Protein AF-A0A6N1YBF0-F1 (afdb_monomer)

pLDDT: mean 85.39, std 15.67, range [32.81, 96.31]

Foldseek 3Di:
DDDPPPQWDWDDDPQKIWIWGADPVVRDIGTPDMDGPVPVVD

Solvent-accessible surface area (backbone atoms only — not comparable to full-atom values): 2740 Å² total; per-residue (Å²): 132,85,75,80,63,81,64,64,47,78,50,75,58,91,72,36,40,36,35,31,33,69,41,76,95,77,72,43,74,50,79,76,47,75,29,43,83,72,60,70,79,105

Sequence (42 aa):
MMQWVENTYRLRVGTLRIIYQIEQNQLIIYLLTIGGRGDVYK

Radius of gyration: 11.28 Å; Cα contacts (8 Å, |Δi|>4): 59; chains: 1; bounding box: 25×14×30 Å

Structure (mmCIF, N/CA/C/O backbone):
data_AF-A0A6N1YBF0-F1
#
_entry.id   AF-A0A6N1YBF0-F1
#
loop_
_atom_site.group_PDB
_atom_site.id
_atom_site.type_symbol
_atom_site.label_atom_id
_atom_site.label_alt_id
_atom_site.label_comp_id
_atom_site.label_asym_id
_atom_site.label_entity_id
_atom_site.label_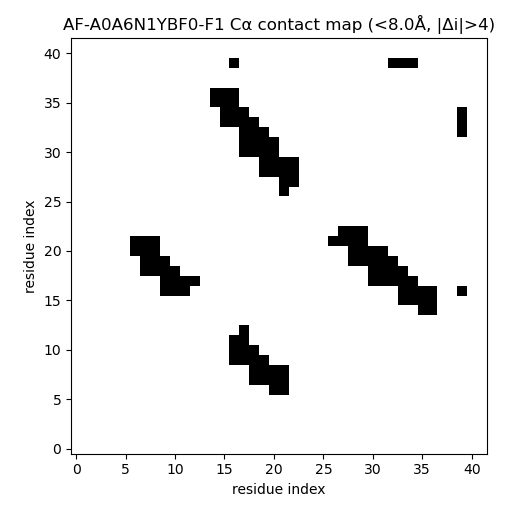seq_id
_atom_site.pdbx_PDB_ins_code
_atom_site.Cartn_x
_atom_site.Cartn_y
_atom_site.Cartn_z
_atom_site.occupancy
_atom_site.B_iso_or_equiv
_atom_site.auth_seq_id
_atom_site.auth_comp_id
_atom_site.auth_asym_id
_atom_site.auth_atom_id
_atom_site.pdbx_PDB_model_num
ATOM 1 N N . MET A 1 1 ? -9.465 -6.849 -17.716 1.00 32.81 1 MET A N 1
ATOM 2 C CA . MET A 1 1 ? -10.451 -6.035 -16.974 1.00 32.81 1 MET A CA 1
ATOM 3 C C . MET A 1 1 ? -9.954 -5.963 -15.539 1.00 32.81 1 MET A C 1
ATOM 5 O O . MET A 1 1 ? -9.979 -6.985 -14.872 1.00 32.81 1 MET A O 1
ATOM 9 N N . MET A 1 2 ? -9.356 -4.848 -15.104 1.00 44.50 2 MET A N 1
ATOM 10 C CA . MET A 1 2 ? -8.904 -4.731 -13.710 1.00 44.50 2 MET A CA 1
ATOM 11 C C . MET A 1 2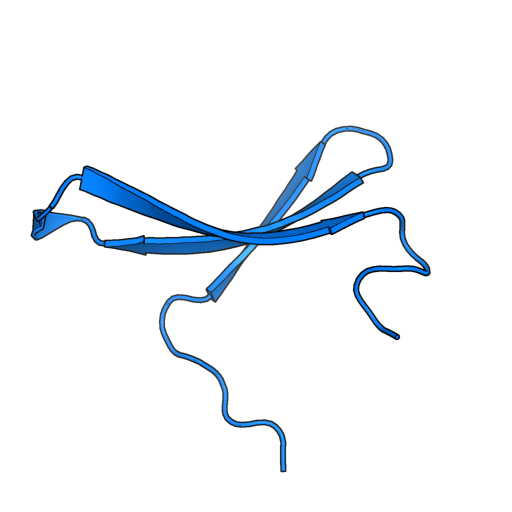 ? -10.141 -4.474 -12.847 1.00 44.50 2 MET A C 1
ATOM 13 O O . MET A 1 2 ? -10.753 -3.414 -12.959 1.00 44.50 2 MET A O 1
ATOM 17 N N . GLN A 1 3 ? -10.551 -5.469 -12.059 1.00 53.09 3 GLN A N 1
ATOM 18 C CA . GLN A 1 3 ? -11.525 -5.261 -10.992 1.00 53.09 3 GLN A CA 1
ATOM 19 C C . GLN A 1 3 ? -10.890 -4.310 -9.983 1.00 53.09 3 GLN A C 1
ATOM 21 O O . GLN A 1 3 ? -9.806 -4.575 -9.465 1.00 53.09 3 GLN A O 1
ATOM 26 N N . TRP A 1 4 ? -11.548 -3.183 -9.733 1.00 52.31 4 TRP A N 1
ATOM 27 C CA . TRP A 1 4 ? -11.220 -2.352 -8.589 1.00 52.31 4 TRP A CA 1
ATOM 28 C C . TRP A 1 4 ? -11.487 -3.194 -7.349 1.00 52.31 4 TRP A C 1
ATOM 30 O O . TRP A 1 4 ? -12.639 -3.468 -7.027 1.00 52.31 4 TRP A O 1
ATOM 40 N N . VAL A 1 5 ? -10.425 -3.664 -6.697 1.00 63.25 5 VAL A N 1
ATOM 41 C CA . VAL A 1 5 ? -10.568 -4.287 -5.388 1.00 63.25 5 VAL A CA 1
ATOM 42 C C . VAL A 1 5 ? -10.966 -3.151 -4.450 1.00 63.25 5 VAL A C 1
ATOM 44 O O . VAL A 1 5 ? -10.162 -2.249 -4.187 1.00 63.25 5 VAL A O 1
ATOM 47 N N . GLU A 1 6 ? -12.234 -3.124 -4.044 1.00 75.88 6 GLU A N 1
ATOM 48 C CA . GLU A 1 6 ? -12.769 -2.119 -3.124 1.00 75.88 6 GLU A CA 1
ATOM 49 C C . GLU A 1 6 ? -11.858 -1.989 -1.884 1.00 75.88 6 GLU A C 1
ATOM 51 O O . GLU A 1 6 ? -11.173 -2.936 -1.484 1.00 75.88 6 GLU A O 1
ATOM 56 N N . ASN A 1 7 ? -11.781 -0.786 -1.306 1.00 84.19 7 ASN A N 1
ATOM 57 C CA . ASN A 1 7 ? -10.888 -0.461 -0.182 1.00 8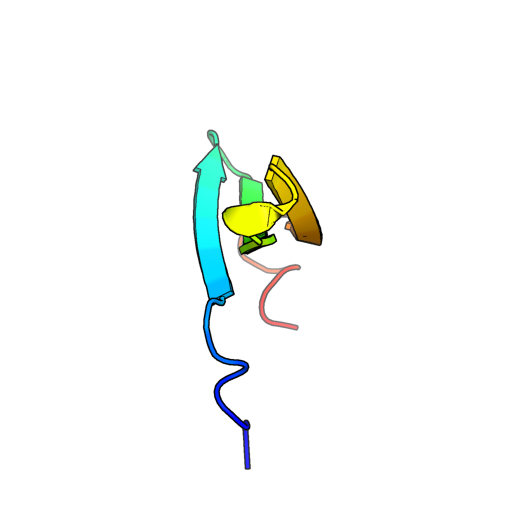4.19 7 ASN A CA 1
ATOM 58 C C . ASN A 1 7 ? -9.378 -0.637 -0.432 1.00 84.19 7 ASN A C 1
ATOM 60 O O . ASN A 1 7 ? -8.618 -0.832 0.515 1.00 84.19 7 ASN A O 1
ATOM 64 N N . THR A 1 8 ? -8.908 -0.516 -1.675 1.00 91.38 8 THR A N 1
ATOM 65 C CA . THR A 1 8 ? -7.464 -0.452 -1.954 1.00 91.38 8 THR A CA 1
ATOM 66 C C . THR A 1 8 ? -6.941 0.982 -1.899 1.00 91.38 8 THR A C 1
ATOM 68 O O . THR A 1 8 ? -7.428 1.874 -2.593 1.00 91.38 8 THR A O 1
ATOM 71 N N . TYR A 1 9 ? -5.886 1.191 -1.120 1.00 93.31 9 TYR A N 1
ATOM 72 C CA . TYR A 1 9 ? -5.220 2.470 -0.909 1.00 93.31 9 TYR A CA 1
ATOM 73 C C . TYR A 1 9 ? -3.755 2.404 -1.337 1.00 93.31 9 TYR A C 1
ATOM 75 O O . TYR A 1 9 ? -3.140 1.337 -1.390 1.00 93.31 9 TYR A O 1
ATOM 83 N N . ARG A 1 10 ? -3.174 3.578 -1.616 1.00 92.88 10 ARG A N 1
ATOM 84 C CA . ARG A 1 10 ? -1.751 3.725 -1.930 1.00 92.88 10 ARG A CA 1
ATOM 85 C C . ARG A 1 10 ? -1.095 4.753 -1.022 1.00 92.88 10 ARG A C 1
ATOM 87 O O . ARG A 1 10 ? -1.444 5.930 -1.076 1.00 92.88 10 ARG A O 1
ATOM 94 N N . LEU A 1 11 ? -0.055 4.334 -0.310 1.00 94.81 11 LEU A N 1
ATOM 95 C CA . LEU A 1 11 ? 0.813 5.212 0.471 1.00 94.81 11 LEU A CA 1
ATOM 96 C C . LEU A 1 11 ? 2.179 5.351 -0.210 1.00 94.81 11 LEU A C 1
ATOM 98 O O . LEU A 1 11 ? 2.733 4.385 -0.738 1.00 94.81 11 LEU A O 1
ATOM 102 N N . ARG A 1 12 ? 2.733 6.568 -0.205 1.00 95.06 12 ARG A N 1
ATOM 103 C CA . ARG A 1 12 ? 4.107 6.834 -0.647 1.00 95.06 12 ARG A CA 1
ATOM 104 C C . ARG A 1 12 ? 4.982 7.101 0.569 1.00 95.06 12 ARG A C 1
ATOM 106 O O . ARG A 1 12 ? 4.741 8.064 1.288 1.00 95.06 12 ARG A O 1
ATOM 113 N N . VAL A 1 13 ? 6.023 6.292 0.736 1.00 94.88 13 VAL A N 1
ATOM 114 C CA . VAL A 1 13 ? 7.025 6.447 1.798 1.00 94.88 13 VAL A CA 1
ATOM 115 C C . VAL A 1 13 ? 8.387 6.579 1.131 1.00 94.88 13 VAL A C 1
ATOM 117 O O . VAL A 1 13 ? 8.953 5.604 0.641 1.00 94.88 13 VAL 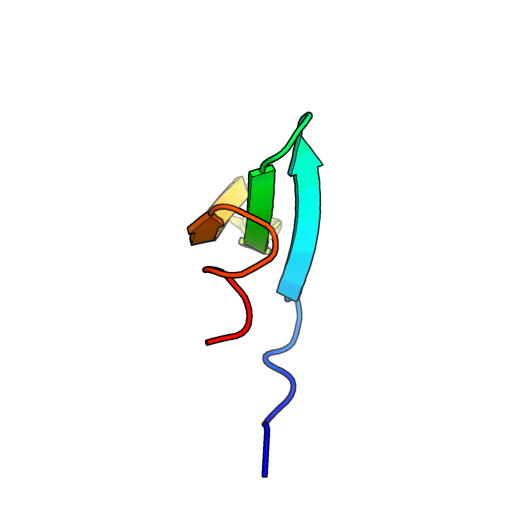A O 1
ATOM 120 N N . GLY A 1 14 ? 8.876 7.815 1.008 1.00 95.50 14 GLY A N 1
ATOM 121 C CA . GLY A 1 14 ? 10.080 8.115 0.231 1.00 95.50 14 GLY A CA 1
ATOM 122 C C . GLY A 1 14 ? 9.970 7.636 -1.226 1.00 95.50 14 GLY A C 1
ATOM 123 O O . GLY A 1 14 ? 9.167 8.152 -2.018 1.00 95.50 14 GLY A O 1
ATOM 124 N N . THR A 1 15 ? 10.799 6.651 -1.583 1.00 94.56 15 THR A N 1
ATOM 125 C CA . THR A 1 15 ? 10.852 6.021 -2.914 1.00 94.56 15 THR A CA 1
ATOM 126 C C . THR A 1 15 ? 9.932 4.802 -3.056 1.00 94.56 15 THR A C 1
ATOM 128 O O . THR A 1 15 ? 9.726 4.334 -4.180 1.00 94.56 15 THR A O 1
ATOM 131 N N . LEU A 1 16 ? 9.325 4.327 -1.967 1.00 94.19 16 LEU A N 1
ATOM 132 C CA . LEU A 1 16 ? 8.436 3.167 -1.953 1.00 94.19 16 LEU A CA 1
ATOM 133 C C . LEU A 1 16 ? 6.985 3.562 -2.255 1.00 94.19 16 LEU A C 1
ATOM 135 O O . LEU A 1 16 ? 6.513 4.643 -1.885 1.00 94.19 16 LEU A O 1
ATOM 139 N N . ARG A 1 17 ? 6.268 2.662 -2.928 1.00 94.50 17 ARG A N 1
ATOM 140 C CA . ARG A 1 17 ? 4.808 2.644 -3.020 1.00 94.50 17 ARG A CA 1
ATOM 141 C C . ARG A 1 17 ? 4.315 1.423 -2.268 1.00 94.50 17 ARG A C 1
ATOM 143 O O . ARG A 1 17 ? 4.796 0.324 -2.519 1.00 94.50 17 ARG A O 1
ATOM 150 N N . ILE A 1 18 ? 3.366 1.642 -1.374 1.00 95.00 18 ILE A N 1
ATOM 151 C CA . ILE A 1 18 ? 2.691 0.597 -0.617 1.00 95.00 18 ILE A CA 1
ATOM 152 C C . ILE A 1 18 ? 1.254 0.566 -1.108 1.00 95.00 18 ILE A C 1
ATOM 154 O O . ILE A 1 18 ? 0.587 1.602 -1.081 1.00 95.00 18 ILE A O 1
ATOM 158 N N . ILE A 1 19 ? 0.796 -0.595 -1.555 1.00 94.56 19 ILE A N 1
ATOM 159 C CA . ILE A 1 19 ? -0.605 -0.853 -1.869 1.00 94.56 19 ILE A CA 1
ATOM 160 C C . ILE A 1 19 ? -1.161 -1.718 -0.751 1.00 94.56 19 ILE A C 1
ATOM 162 O O . ILE A 1 19 ? -0.580 -2.752 -0.417 1.00 94.56 19 ILE A O 1
ATOM 166 N N . TYR A 1 20 ? -2.255 -1.275 -0.151 1.00 95.25 20 TYR A N 1
ATOM 167 C CA . TYR A 1 20 ? -2.813 -1.920 1.027 1.00 95.25 20 TYR A CA 1
ATOM 168 C C . TYR A 1 20 ? -4.327 -1.773 1.082 1.00 95.25 20 TYR A C 1
ATOM 170 O O . TYR A 1 20 ? -4.893 -0.891 0.438 1.00 95.25 20 TYR A O 1
ATOM 178 N N . GLN A 1 21 ? -4.967 -2.614 1.883 1.00 95.44 21 GLN A N 1
ATOM 179 C CA . GLN A 1 21 ? -6.379 -2.504 2.228 1.00 95.44 21 GLN A CA 1
ATOM 180 C C . GLN A 1 21 ? -6.546 -2.286 3.726 1.00 95.44 21 GLN A C 1
ATOM 182 O O . GLN A 1 21 ? -5.691 -2.690 4.515 1.00 95.44 21 GLN A O 1
ATOM 187 N N . ILE A 1 22 ? -7.643 -1.636 4.110 1.00 93.88 22 ILE A N 1
ATOM 188 C CA . ILE A 1 22 ? -7.999 -1.389 5.509 1.00 93.88 22 ILE A CA 1
ATOM 189 C C . ILE A 1 22 ? -9.297 -2.131 5.822 1.00 93.88 22 ILE A C 1
ATOM 191 O O . ILE A 1 22 ? -10.312 -1.908 5.161 1.00 93.88 22 ILE A O 1
ATOM 195 N N . GLU A 1 23 ? -9.278 -2.944 6.875 1.00 94.25 23 GLU A N 1
ATOM 196 C CA . GLU A 1 23 ? -10.470 -3.518 7.493 1.00 94.25 23 GLU A CA 1
ATOM 197 C C . GLU A 1 23 ? -10.687 -2.880 8.871 1.00 94.25 23 GLU A C 1
ATOM 199 O O . GLU A 1 23 ? -10.090 -3.273 9.874 1.00 94.25 23 GLU A O 1
ATOM 204 N N . GLN A 1 24 ? -11.532 -1.846 8.916 1.00 92.44 24 GLN A N 1
ATOM 205 C CA . GLN A 1 24 ? -11.711 -1.012 10.110 1.00 92.44 24 GLN A CA 1
ATOM 206 C C . GLN A 1 24 ? -12.340 -1.768 11.284 1.00 92.44 24 GLN A C 1
ATOM 208 O O . GLN A 1 24 ? -11.925 -1.569 12.421 1.00 92.44 24 GLN A O 1
ATOM 213 N N . ASN A 1 25 ? -13.293 -2.664 11.021 1.00 94.75 25 ASN A N 1
ATOM 214 C CA . ASN A 1 25 ? -13.982 -3.424 12.068 1.00 94.75 25 ASN A CA 1
ATOM 215 C C . ASN A 1 25 ? -13.049 -4.372 12.829 1.00 94.75 25 ASN A C 1
ATOM 217 O O . ASN A 1 25 ? -13.314 -4.683 13.987 1.00 94.75 25 ASN A O 1
ATOM 221 N N . GLN A 1 26 ? -11.971 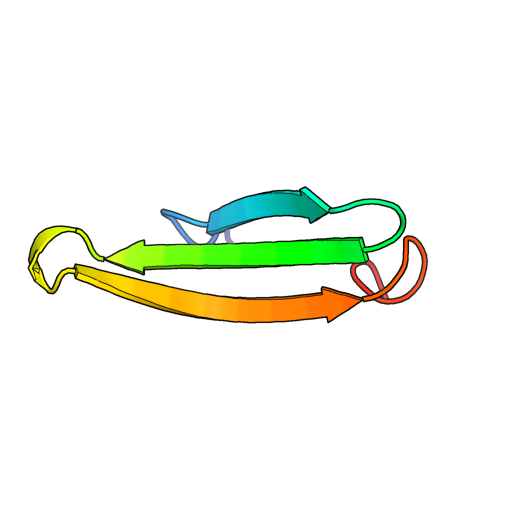-4.818 12.183 1.00 96.31 26 GLN A N 1
ATOM 222 C CA . GLN A 1 26 ? -10.977 -5.713 12.776 1.00 96.31 26 GLN A CA 1
ATOM 223 C C . GLN A 1 26 ? -9.667 -4.995 13.129 1.00 96.31 26 GLN A C 1
ATOM 225 O O . GLN A 1 26 ? -8.796 -5.594 13.752 1.00 96.31 26 GLN A O 1
ATOM 230 N N . LEU A 1 27 ? -9.529 -3.713 12.763 1.00 95.69 27 LEU A N 1
ATOM 231 C CA . LEU A 1 27 ? -8.302 -2.918 12.896 1.00 95.69 27 LEU A CA 1
ATOM 232 C C . LEU A 1 27 ? -7.094 -3.557 12.189 1.00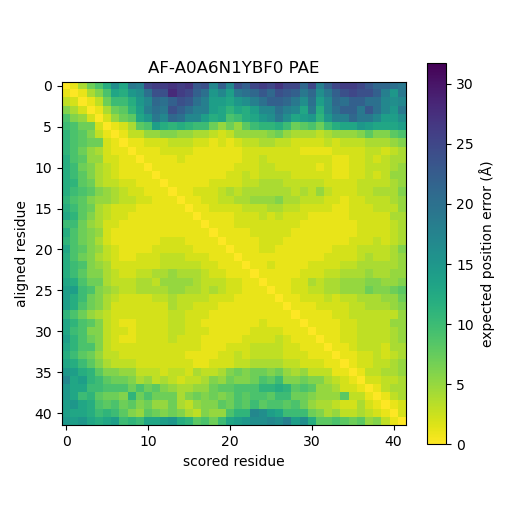 95.69 27 LEU A C 1
ATOM 234 O O . LEU A 1 27 ? -5.971 -3.522 12.693 1.00 95.69 27 LEU A O 1
ATOM 238 N N . ILE A 1 28 ? -7.323 -4.122 11.001 1.00 95.38 28 ILE A N 1
ATOM 239 C CA . ILE A 1 28 ? -6.291 -4.797 10.205 1.00 95.38 28 ILE A CA 1
ATOM 240 C C . ILE A 1 28 ? -5.942 -3.967 8.9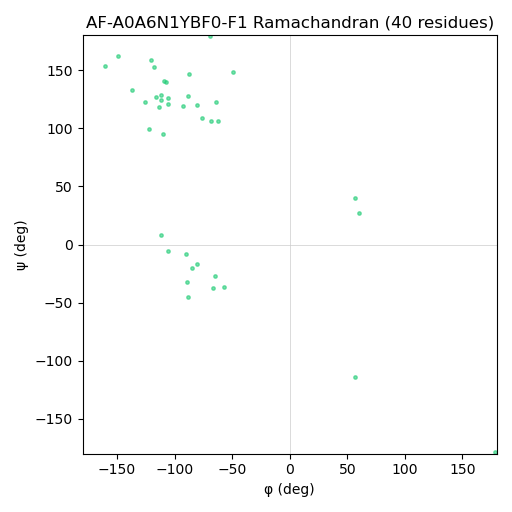69 1.00 95.38 28 ILE A C 1
ATOM 242 O O . ILE A 1 28 ? -6.807 -3.387 8.308 1.00 95.38 28 ILE A O 1
ATOM 246 N N . ILE A 1 29 ? -4.648 -3.942 8.641 1.00 95.25 29 ILE A N 1
ATOM 247 C CA . ILE A 1 29 ? -4.135 -3.457 7.361 1.00 95.25 29 ILE A CA 1
ATOM 248 C C . ILE A 1 29 ? -3.520 -4.637 6.611 1.00 95.25 29 ILE A C 1
ATOM 250 O O . ILE A 1 29 ? -2.538 -5.223 7.067 1.00 95.25 29 ILE A O 1
ATOM 254 N N . TYR A 1 30 ? -4.065 -4.954 5.440 1.00 94.44 30 TYR A N 1
ATOM 255 C CA . TYR A 1 30 ? -3.519 -5.978 4.551 1.00 94.44 30 TYR A CA 1
ATOM 256 C C . TYR A 1 30 ? -2.572 -5.332 3.545 1.00 94.44 30 TYR A C 1
ATOM 258 O O . TYR A 1 30 ? -2.988 -4.482 2.759 1.00 94.44 30 TYR A O 1
ATOM 266 N N . LEU A 1 31 ? -1.299 -5.726 3.550 1.00 93.56 31 LEU A N 1
ATOM 267 C CA . LEU A 1 31 ? -0.338 -5.307 2.529 1.00 93.56 31 LEU A CA 1
ATOM 268 C C . LEU A 1 31 ? -0.515 -6.166 1.275 1.00 93.56 31 LEU A C 1
ATOM 270 O O . LEU A 1 31 ? -0.332 -7.377 1.329 1.00 93.56 31 LEU A O 1
ATOM 274 N N . LEU A 1 32 ? -0.838 -5.534 0.146 1.00 91.81 32 LEU A N 1
ATOM 275 C CA . LEU A 1 32 ? -0.946 -6.211 -1.148 1.00 91.81 32 LEU A CA 1
ATOM 276 C C . LEU A 1 32 ? 0.404 -6.243 -1.869 1.00 91.81 32 LEU A C 1
ATOM 278 O O . LEU A 1 32 ? 0.800 -7.268 -2.412 1.00 91.81 32 LEU A O 1
ATOM 282 N N . THR A 1 33 ? 1.119 -5.114 -1.880 1.00 92.94 33 THR A N 1
ATOM 283 C CA . THR A 1 33 ? 2.470 -5.030 -2.450 1.00 92.94 33 THR A CA 1
ATOM 284 C C . THR A 1 33 ? 3.234 -3.815 -1.925 1.00 92.94 33 THR A C 1
ATOM 286 O O . THR A 1 33 ? 2.643 -2.798 -1.547 1.00 92.94 33 THR A O 1
ATOM 289 N N . ILE A 1 34 ? 4.564 -3.916 -1.914 1.00 94.38 34 ILE A N 1
ATOM 290 C CA . ILE A 1 34 ? 5.491 -2.828 -1.605 1.00 94.38 34 ILE A CA 1
ATOM 291 C C . ILE A 1 34 ? 6.661 -2.854 -2.587 1.00 94.38 34 ILE A C 1
ATOM 293 O O . ILE A 1 34 ? 7.262 -3.897 -2.824 1.00 94.38 34 ILE A O 1
ATOM 297 N N . GLY A 1 35 ? 7.013 -1.700 -3.151 1.00 93.19 35 GLY A N 1
ATOM 298 C CA . GLY A 1 35 ? 8.141 -1.632 -4.078 1.00 93.19 35 GLY A CA 1
ATOM 299 C C . GLY A 1 35 ? 8.401 -0.251 -4.665 1.00 93.19 35 GLY A C 1
ATOM 300 O O . GLY A 1 35 ? 7.727 0.735 -4.341 1.00 93.19 35 GLY A O 1
ATOM 301 N N . GLY A 1 36 ? 9.407 -0.163 -5.536 1.00 90.19 36 GLY A N 1
ATOM 302 C CA . GLY A 1 36 ? 9.743 1.057 -6.264 1.00 90.19 36 GLY A CA 1
ATOM 303 C C . GLY A 1 36 ? 8.688 1.438 -7.309 1.00 90.19 36 GLY A C 1
ATOM 304 O O . GLY A 1 36 ? 7.689 0.751 -7.514 1.00 90.19 36 GLY A O 1
ATOM 305 N N . ARG A 1 37 ? 8.903 2.559 -8.021 1.00 79.94 37 ARG A N 1
ATOM 306 C CA . ARG A 1 37 ? 7.962 3.022 -9.068 1.00 79.94 37 ARG A CA 1
ATOM 307 C C . ARG A 1 37 ? 7.746 1.963 -10.149 1.00 79.94 37 ARG A C 1
ATOM 309 O O . ARG A 1 37 ? 6.651 1.891 -10.679 1.00 79.94 37 ARG A O 1
ATOM 316 N N . GLY A 1 38 ? 8.789 1.216 -10.497 1.00 80.62 38 GLY A N 1
ATOM 317 C CA . GLY A 1 38 ? 8.735 0.200 -11.543 1.00 80.62 38 GLY A CA 1
ATOM 318 C C . GLY A 1 38 ? 8.224 -1.156 -11.070 1.00 80.62 38 GLY A C 1
ATOM 319 O O . GLY A 1 38 ? 7.788 -1.925 -11.911 1.00 80.62 38 GLY A O 1
ATOM 320 N N . ASP A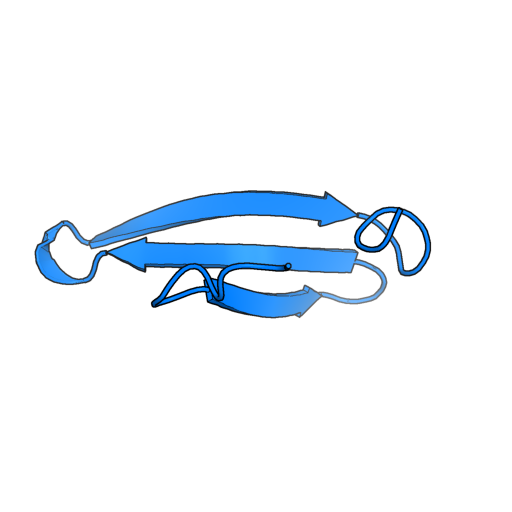 1 39 ? 8.258 -1.441 -9.768 1.00 80.44 39 ASP A N 1
ATOM 321 C CA . ASP A 1 39 ? 7.963 -2.785 -9.252 1.00 80.44 39 ASP A CA 1
ATOM 322 C C . ASP A 1 39 ? 6.477 -2.969 -8.947 1.00 80.44 39 ASP A C 1
ATOM 324 O O . ASP A 1 39 ? 5.938 -4.050 -9.118 1.00 80.44 39 ASP A O 1
ATOM 328 N N . VAL A 1 40 ? 5.793 -1.897 -8.536 1.00 74.75 40 VAL A N 1
ATOM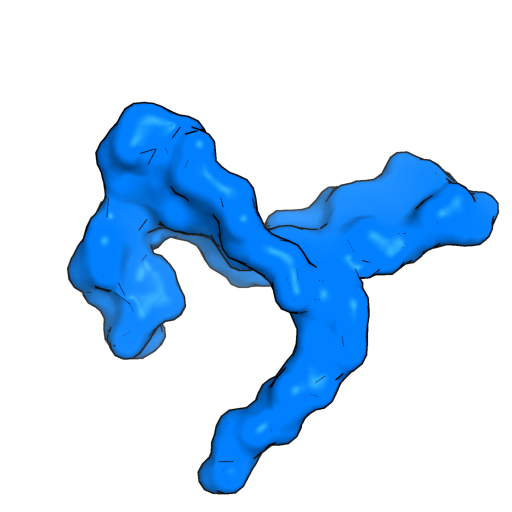 329 C CA . VAL A 1 40 ? 4.376 -1.951 -8.131 1.00 74.75 40 VAL A CA 1
ATOM 330 C C . VAL A 1 40 ? 3.401 -1.945 -9.320 1.00 74.75 40 VAL A C 1
ATOM 332 O O . VAL A 1 40 ? 2.236 -2.281 -9.148 1.00 74.75 40 VAL A O 1
ATOM 335 N N . TYR A 1 41 ? 3.852 -1.562 -10.520 1.00 72.38 41 TYR A N 1
ATOM 336 C CA . TYR A 1 41 ? 3.011 -1.500 -11.730 1.00 72.38 41 TYR A CA 1
ATOM 337 C C . TYR A 1 41 ? 3.381 -2.545 -12.798 1.00 72.38 41 TYR A C 1
ATOM 339 O O . TYR A 1 41 ? 2.888 -2.441 -13.921 1.00 72.38 41 TYR A O 1
ATOM 347 N N . LYS A 1 42 ? 4.276 -3.489 -12.488 1.00 62.31 42 LYS A N 1
ATOM 348 C CA . LYS A 1 42 ? 4.638 -4.591 -13.390 1.00 62.31 42 LYS A CA 1
ATOM 349 C C . LYS A 1 42 ? 3.751 -5.806 -13.178 1.00 62.31 42 LYS A C 1
ATOM 351 O O . LYS A 1 42 ? 3.321 -6.018 -12.026 1.00 62.31 42 LYS A O 1
#

Mean predicted aligned error: 5.43 Å

Secondary structure (DSSP, 8-state):
-----TTEEEEEETTEEEEEEEETTTTEEEEEEEE-TTTTT-

Nearest PDB structures (foldseek):
  2khe-assembly1_A  TM=7.458E-01  e=2.504E-02  Thermus thermophilus HB8
  3g5o-assembly1_B  TM=7.923E-01  e=7.517E-02  Mycobacterium tuberculosis H37Rv
  3kvp-assembly1_B  TM=7.603E-01  e=4.990E-01  Bacillus subtilis
  8f5p-assembly1_E  TM=7.485E-01  e=4.695E-01  Leishmania tarentolae
  3kvp-assembly1_C  TM=6.921E-01  e=5.994E-01  Bacillus subtilis